Protein AF-A0A517WSB9-F1 (afdb_monomer)

Secondary structure (DSSP, 8-state):
-EEEEETTEEEEESSEE-EEEEE-TT--EEEEE-EEEPPHHHHHHH--SEEE-EES---

Organism: NCBI:txid2527964

Structure (mmCIF, N/CA/C/O backbone):
data_AF-A0A517WSB9-F1
#
_entry.id   AF-A0A517WSB9-F1
#
loop_
_atom_site.group_PDB
_atom_site.id
_atom_site.type_symbol
_atom_site.label_atom_id
_atom_site.label_alt_id
_atom_site.label_comp_id
_atom_site.label_asym_id
_atom_site.label_entity_id
_atom_site.label_seq_id
_atom_site.pdbx_PDB_ins_code
_atom_site.Cartn_x
_atom_site.Cartn_y
_atom_site.Cartn_z
_atom_site.occupancy
_atom_site.B_iso_or_equiv
_atom_site.auth_seq_id
_atom_site.auth_comp_id
_atom_site.auth_asym_id
_atom_site.auth_atom_id
_atom_site.pdbx_PDB_model_num
ATOM 1 N N . MET A 1 1 ? -8.690 12.553 -9.243 1.00 78.31 1 MET A N 1
ATOM 2 C CA . MET A 1 1 ? -7.530 11.667 -9.468 1.00 78.31 1 MET A CA 1
ATOM 3 C C . MET A 1 1 ? -6.794 11.565 -8.149 1.00 78.31 1 MET A C 1
ATOM 5 O O . MET A 1 1 ? -6.521 12.607 -7.565 1.00 78.31 1 MET A O 1
ATOM 9 N N . THR A 1 2 ? -6.559 10.349 -7.666 1.00 91.06 2 THR A N 1
ATOM 10 C CA . THR A 1 2 ? -5.888 10.091 -6.385 1.00 91.06 2 THR A CA 1
ATOM 11 C C . THR A 1 2 ? -4.484 9.577 -6.673 1.00 91.06 2 THR A C 1
ATOM 13 O O . THR A 1 2 ? -4.306 8.768 -7.582 1.00 91.06 2 THR A O 1
ATOM 16 N N . PHE A 1 3 ? -3.494 10.044 -5.919 1.00 92.69 3 PHE A N 1
ATOM 17 C CA . PHE A 1 3 ? -2.108 9.601 -6.037 1.00 92.69 3 PHE A CA 1
ATOM 18 C C . PHE A 1 3 ? -1.602 9.129 -4.681 1.00 92.69 3 PHE A C 1
ATOM 20 O O . PHE A 1 3 ? -1.973 9.692 -3.649 1.00 92.69 3 PHE A O 1
ATOM 27 N N . ALA A 1 4 ? -0.747 8.116 -4.703 1.00 92.44 4 ALA A N 1
ATOM 28 C CA . ALA A 1 4 ? -0.011 7.647 -3.543 1.00 92.44 4 ALA A CA 1
ATOM 29 C C . ALA A 1 4 ? 1.489 7.821 -3.787 1.00 92.44 4 ALA A C 1
ATOM 31 O O . ALA A 1 4 ? 1.943 7.904 -4.932 1.00 92.44 4 ALA A O 1
ATOM 32 N N . ILE A 1 5 ? 2.238 7.924 -2.692 1.00 94.06 5 ILE A N 1
ATOM 33 C CA . ILE A 1 5 ? 3.686 8.090 -2.710 1.00 94.06 5 ILE A CA 1
ATOM 34 C C . ILE A 1 5 ? 4.332 6.959 -1.922 1.00 94.06 5 ILE A C 1
ATOM 36 O O . ILE A 1 5 ? 4.004 6.744 -0.759 1.00 94.06 5 ILE A O 1
ATOM 40 N N . GLU A 1 6 ? 5.276 6.270 -2.555 1.00 92.25 6 GLU A N 1
ATOM 41 C CA . GLU A 1 6 ? 6.129 5.270 -1.916 1.00 92.25 6 GLU A CA 1
ATOM 42 C C . GLU A 1 6 ? 7.578 5.540 -2.331 1.00 92.25 6 GLU A C 1
ATOM 44 O O . GLU A 1 6 ? 7.871 5.713 -3.514 1.00 92.25 6 GLU A O 1
ATOM 49 N N . ARG A 1 7 ? 8.489 5.656 -1.357 1.00 88.19 7 ARG A N 1
ATOM 50 C CA . ARG A 1 7 ? 9.919 5.991 -1.568 1.00 88.19 7 ARG A CA 1
ATOM 51 C C . ARG A 1 7 ? 10.199 7.151 -2.543 1.00 88.19 7 ARG A C 1
ATOM 53 O O . ARG A 1 7 ? 11.192 7.139 -3.264 1.00 88.19 7 ARG A O 1
ATOM 60 N N . GLY A 1 8 ? 9.351 8.177 -2.546 1.00 93.94 8 GLY A N 1
ATOM 61 C CA . GLY A 1 8 ? 9.523 9.349 -3.414 1.00 93.94 8 GLY A CA 1
ATOM 62 C C . GLY A 1 8 ? 8.993 9.173 -4.839 1.00 93.94 8 GLY A C 1
ATOM 63 O O . GLY A 1 8 ? 9.082 10.112 -5.629 1.00 93.94 8 GLY A O 1
ATOM 64 N N . VAL A 1 9 ? 8.412 8.015 -5.163 1.00 93.25 9 VAL A N 1
ATOM 65 C CA . VAL A 1 9 ? 7.736 7.769 -6.436 1.00 93.25 9 VAL A CA 1
ATOM 66 C C . VAL A 1 9 ? 6.240 7.957 -6.261 1.00 93.25 9 VAL A C 1
ATOM 68 O O . VAL A 1 9 ? 5.615 7.334 -5.403 1.00 93.25 9 VAL A O 1
ATOM 71 N N . TRP A 1 10 ? 5.672 8.818 -7.098 1.00 94.19 10 TRP A N 1
ATOM 72 C CA . TRP A 1 10 ? 4.234 9.008 -7.195 1.00 94.19 10 TRP A CA 1
ATOM 73 C C . TRP A 1 10 ? 3.641 8.033 -8.201 1.00 94.19 10 TRP A C 1
ATOM 75 O O . TRP A 1 10 ? 4.122 7.938 -9.330 1.00 94.19 10 TRP A O 1
ATOM 85 N N . TYR A 1 11 ? 2.560 7.367 -7.813 1.00 90.12 11 TYR A N 1
ATOM 86 C CA . TYR A 1 11 ? 1.782 6.515 -8.704 1.00 90.12 11 TYR A CA 1
ATOM 87 C C . TYR A 1 11 ? 0.290 6.806 -8.557 1.00 90.12 11 TYR A C 1
ATOM 89 O O . TYR A 1 11 ? -0.195 7.251 -7.511 1.00 90.12 11 TYR A O 1
ATOM 97 N N . GLN A 1 12 ? -0.438 6.613 -9.654 1.00 90.56 12 GLN A N 1
ATOM 98 C CA . GLN A 1 12 ? -1.868 6.875 -9.700 1.00 90.56 12 GLN A CA 1
ATOM 99 C C . GLN A 1 12 ? -2.637 5.725 -9.048 1.00 90.56 12 GLN A C 1
ATOM 101 O O . GLN A 1 12 ? -2.397 4.560 -9.348 1.00 90.56 12 GLN A O 1
ATOM 106 N N . VAL A 1 13 ? -3.612 6.064 -8.207 1.00 91.50 13 VAL A N 1
ATOM 107 C CA . VAL A 1 13 ? -4.572 5.114 -7.640 1.00 91.50 13 VAL A CA 1
ATOM 108 C C . VAL A 1 13 ? -5.913 5.330 -8.331 1.00 91.50 13 VAL A C 1
ATOM 110 O O . VAL A 1 13 ? -6.592 6.334 -8.100 1.00 91.50 13 VAL A O 1
ATOM 113 N N . SER A 1 14 ? -6.282 4.398 -9.210 1.00 88.19 14 SER A N 1
ATOM 114 C CA . SER A 1 14 ? -7.449 4.551 -10.088 1.00 88.19 14 SER A CA 1
ATOM 115 C C . SER A 1 14 ? -8.788 4.444 -9.356 1.00 88.19 14 SER A C 1
ATOM 117 O O . SER A 1 14 ? -9.686 5.233 -9.637 1.00 88.19 14 SER A O 1
ATOM 119 N N . GLN A 1 15 ? -8.933 3.506 -8.413 1.00 91.50 15 GLN A N 1
ATOM 120 C CA . GLN A 1 15 ? -10.172 3.359 -7.627 1.00 91.50 15 GLN A CA 1
ATOM 121 C C . GLN A 1 15 ? -9.909 3.374 -6.120 1.00 91.50 15 GLN A C 1
ATOM 123 O O . GLN A 1 15 ? -10.630 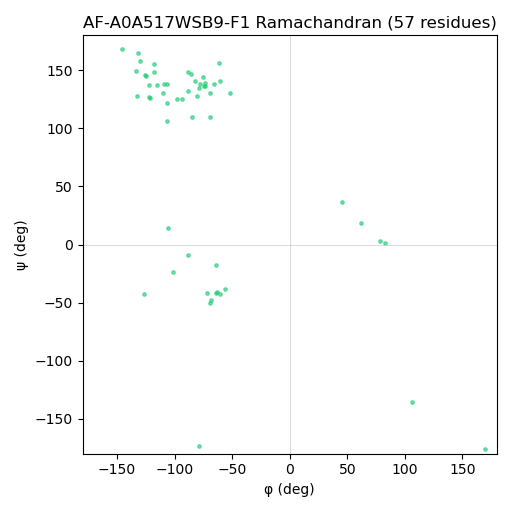4.035 -5.378 1.00 91.50 15 GLN A O 1
ATOM 128 N N . GLY A 1 16 ? -8.866 2.684 -5.657 1.00 92.44 16 GLY A N 1
ATOM 129 C CA . GLY A 1 16 ? -8.498 2.661 -4.244 1.00 92.44 16 GLY A CA 1
ATOM 130 C C . GLY A 1 16 ? -7.443 1.609 -3.926 1.00 92.44 16 GLY A C 1
ATOM 131 O O . GLY A 1 16 ? -6.945 0.922 -4.817 1.00 92.44 16 GLY A O 1
ATOM 132 N N . ILE A 1 17 ? -7.136 1.479 -2.639 1.00 94.38 17 ILE A N 1
ATOM 133 C CA . ILE A 1 17 ? -6.249 0.457 -2.079 1.00 94.38 17 ILE A CA 1
ATOM 134 C C . ILE A 1 17 ? -7.047 -0.323 -1.032 1.00 94.38 17 ILE A C 1
ATOM 136 O O . ILE A 1 17 ? -7.790 0.273 -0.248 1.00 94.38 17 ILE A O 1
ATOM 140 N N . ARG A 1 18 ? -6.915 -1.651 -1.017 1.00 95.38 18 ARG A N 1
ATOM 141 C CA . ARG A 1 18 ? -7.568 -2.509 -0.026 1.00 95.38 18 ARG A CA 1
ATOM 142 C C . ARG A 1 18 ? -6.873 -2.411 1.322 1.00 95.38 18 ARG A C 1
ATOM 144 O O . ARG A 1 18 ? -5.653 -2.507 1.430 1.00 95.38 18 ARG A O 1
ATOM 151 N N . GLY A 1 19 ? -7.686 -2.317 2.362 1.00 95.19 19 GLY A N 1
ATOM 152 C CA .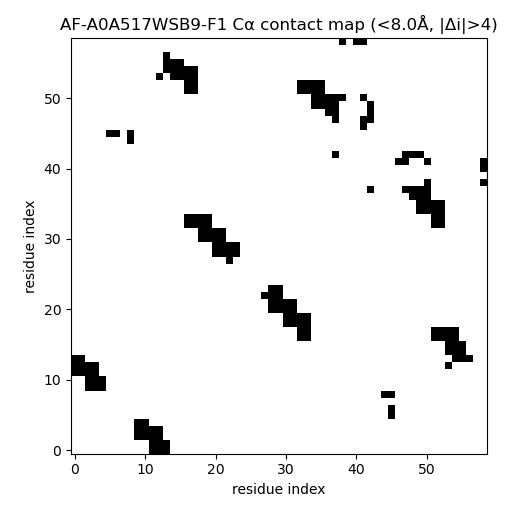 GLY A 1 19 ? -7.233 -2.400 3.737 1.00 95.19 19 GLY A CA 1
ATOM 153 C C . GLY A 1 19 ? -8.264 -3.074 4.625 1.00 95.19 19 GLY A C 1
ATOM 154 O O . GLY A 1 19 ? -9.412 -3.288 4.228 1.00 95.19 19 GLY A O 1
ATOM 155 N N . ILE A 1 20 ? -7.831 -3.406 5.832 1.00 96.44 20 ILE A N 1
ATOM 156 C CA . ILE A 1 20 ? -8.677 -3.895 6.913 1.00 96.44 20 ILE A CA 1
ATOM 157 C C . ILE A 1 20 ? -8.782 -2.817 7.986 1.00 96.44 20 ILE A C 1
ATOM 159 O O . ILE A 1 20 ? -7.794 -2.159 8.319 1.00 96.44 20 ILE A O 1
ATOM 163 N N . VAL A 1 21 ? -9.990 -2.642 8.517 1.00 97.06 21 VAL A N 1
ATOM 164 C CA . VAL A 1 21 ? -10.229 -1.782 9.675 1.00 97.06 21 VAL A CA 1
ATOM 165 C C . VAL A 1 21 ? -10.164 -2.651 10.921 1.00 97.06 21 VAL A C 1
ATOM 167 O O . VAL A 1 21 ? -10.871 -3.655 11.015 1.00 97.06 21 VAL A O 1
ATOM 170 N N . VAL A 1 22 ? -9.312 -2.269 11.863 1.00 96.56 22 VAL A N 1
ATOM 171 C CA . VAL A 1 22 ? -9.144 -2.940 13.152 1.00 96.56 22 VAL A CA 1
ATOM 172 C C . VAL A 1 22 ? -9.437 -1.924 14.249 1.00 96.56 22 VAL A C 1
ATOM 174 O O . VAL A 1 22 ? -8.864 -0.837 14.246 1.00 96.56 22 VAL A O 1
ATOM 177 N N . GLY A 1 23 ? -10.346 -2.265 15.161 1.00 96.50 23 GLY A N 1
ATOM 178 C CA . GLY A 1 23 ? -10.610 -1.468 16.358 1.00 96.50 23 GLY A CA 1
ATOM 179 C C . GLY A 1 23 ? -9.601 -1.781 17.463 1.00 96.50 23 GLY A C 1
ATOM 180 O O . GLY A 1 23 ? -9.237 -2.945 17.644 1.00 96.50 23 GLY A O 1
ATOM 181 N N . ASP A 1 24 ? -9.155 -0.768 18.206 1.00 95.19 24 ASP A N 1
ATOM 182 C CA . ASP A 1 24 ? -8.449 -0.990 19.473 1.00 95.19 24 ASP A CA 1
ATOM 183 C C . ASP A 1 24 ? -9.424 -1.308 20.627 1.00 95.19 24 ASP A C 1
ATOM 185 O O . ASP A 1 24 ? -10.628 -1.475 20.435 1.00 95.19 24 ASP A O 1
ATOM 189 N N . GLN A 1 25 ? -8.904 -1.390 21.856 1.00 95.06 25 GLN A N 1
ATOM 190 C CA . GLN A 1 25 ? -9.705 -1.663 23.060 1.00 95.06 25 GLN A CA 1
ATOM 191 C C . GLN A 1 25 ? -10.741 -0.570 23.379 1.00 95.06 25 GLN A C 1
ATOM 193 O O . GLN A 1 25 ? -11.660 -0.821 24.154 1.00 95.06 25 GLN A O 1
ATOM 198 N N . ASN A 1 26 ? -10.589 0.623 22.803 1.00 96.12 26 ASN A N 1
ATOM 199 C CA . ASN A 1 26 ? -11.504 1.754 22.938 1.00 96.12 26 ASN A CA 1
ATOM 200 C C . ASN A 1 26 ? -12.344 1.960 21.661 1.00 96.12 26 ASN A C 1
ATOM 202 O O . ASN A 1 26 ? -12.928 3.027 21.492 1.00 96.12 26 ASN A O 1
ATOM 206 N N . GLU A 1 27 ? -12.372 0.974 20.756 1.00 90.81 27 GLU A N 1
ATOM 207 C CA . GLU A 1 27 ? -13.059 1.019 19.459 1.00 90.81 27 GLU A CA 1
ATOM 208 C C . GLU A 1 27 ? -12.539 2.102 18.491 1.00 90.81 27 GLU A C 1
ATOM 210 O O . GLU A 1 27 ? -13.200 2.426 17.501 1.00 90.81 27 GLU A O 1
ATOM 215 N N . ASN A 1 28 ? -11.329 2.637 18.707 1.00 96.56 28 ASN A N 1
ATOM 216 C CA . ASN A 1 28 ? -10.723 3.557 17.745 1.00 96.56 28 ASN A CA 1
ATOM 217 C C . ASN A 1 28 ? -10.348 2.799 16.463 1.00 96.56 28 ASN A C 1
ATOM 219 O O . ASN A 1 28 ? -9.674 1.766 16.546 1.00 96.56 28 ASN A O 1
ATOM 223 N N . PRO A 1 29 ? -10.730 3.297 15.273 1.00 96.81 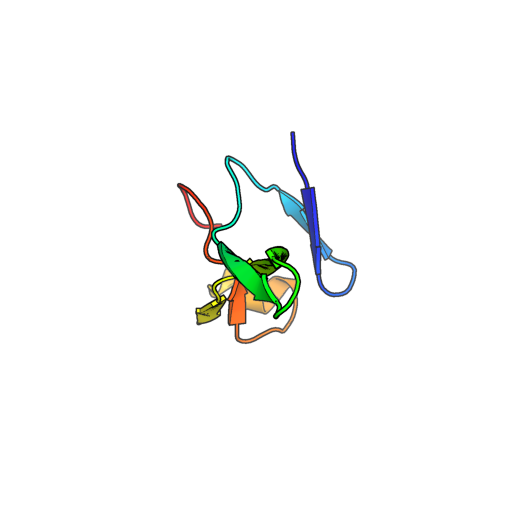29 PRO A N 1
ATOM 224 C CA . PRO A 1 29 ? -10.449 2.611 14.023 1.00 96.81 29 PRO A CA 1
ATOM 225 C C . PRO A 1 29 ? -9.009 2.854 13.554 1.00 96.81 29 PRO A C 1
ATOM 227 O O . PRO A 1 29 ? -8.579 3.992 13.367 1.00 96.81 29 PRO A O 1
ATOM 230 N N . TYR A 1 30 ? -8.297 1.769 13.261 1.00 96.75 30 TYR A N 1
ATOM 231 C CA . TYR A 1 30 ? -7.009 1.767 12.571 1.00 96.75 30 TYR A CA 1
ATOM 232 C C . TYR A 1 30 ? -7.151 1.069 11.224 1.00 96.75 30 TYR A C 1
ATOM 234 O O . TYR A 1 30 ? -7.784 0.019 11.125 1.00 96.75 3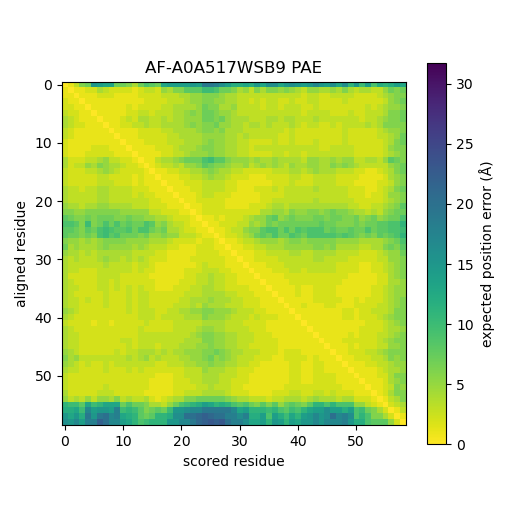0 TYR A O 1
ATOM 242 N N . VAL A 1 31 ? -6.552 1.640 10.179 1.00 95.50 31 VAL A N 1
ATOM 243 C CA . VAL A 1 31 ? -6.568 1.055 8.834 1.00 95.50 31 VAL A CA 1
ATOM 244 C C . VAL A 1 31 ? -5.195 0.481 8.522 1.00 95.50 31 VAL A C 1
ATOM 246 O O . VAL A 1 31 ? -4.204 1.209 8.509 1.00 95.50 31 VAL A O 1
ATOM 249 N N . TYR A 1 32 ? -5.151 -0.815 8.226 1.00 95.88 32 TYR A N 1
ATOM 250 C CA . TYR A 1 32 ? -3.955 -1.499 7.739 1.00 95.88 32 TYR A CA 1
ATOM 251 C C . TYR A 1 32 ? -4.144 -1.877 6.276 1.00 95.88 32 TYR A C 1
ATOM 253 O O . TYR A 1 32 ? -5.164 -2.463 5.916 1.00 95.88 32 TYR A O 1
ATOM 261 N N . LEU A 1 33 ? -3.167 -1.554 5.431 1.00 95.19 33 LEU A N 1
ATOM 262 C CA . LEU A 1 33 ? -3.203 -1.930 4.019 1.00 95.19 33 LEU A CA 1
ATOM 263 C C . LEU A 1 33 ? -2.925 -3.425 3.860 1.00 95.19 33 LEU A C 1
ATOM 265 O O . LEU A 1 33 ? -2.047 -3.978 4.525 1.00 95.19 33 LEU A O 1
ATOM 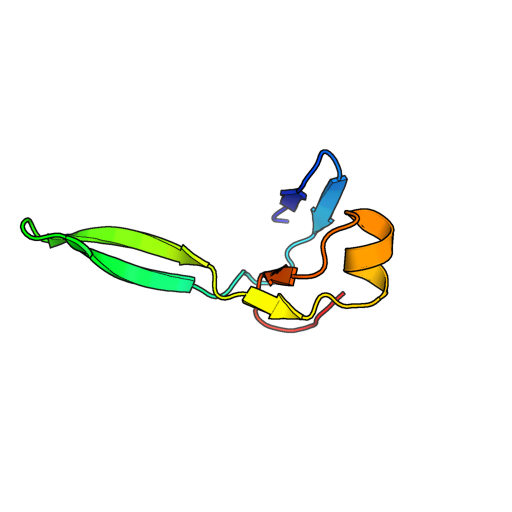269 N N . LEU A 1 34 ? -3.663 -4.069 2.959 1.00 96.31 34 LEU A N 1
ATOM 270 C CA . LEU A 1 34 ? -3.309 -5.405 2.497 1.00 96.31 34 LEU A CA 1
ATOM 271 C C . LEU A 1 34 ? -2.175 -5.283 1.485 1.00 96.31 34 LEU A C 1
ATOM 273 O O . LEU A 1 34 ? -2.210 -4.402 0.625 1.00 96.31 34 LEU A O 1
ATOM 277 N N . LEU A 1 35 ? -1.195 -6.177 1.591 1.00 96.06 35 LEU A N 1
ATOM 278 C CA . LEU A 1 35 ? -0.048 -6.227 0.697 1.00 96.06 35 LEU A CA 1
ATOM 279 C C . LEU A 1 35 ? -0.020 -7.550 -0.064 1.00 96.06 35 LEU A C 1
ATOM 281 O O . LEU A 1 35 ? -0.409 -8.591 0.471 1.00 96.06 35 LEU A O 1
ATOM 285 N N . GLU A 1 36 ? 0.496 -7.507 -1.282 1.00 95.81 36 GLU A N 1
ATOM 286 C CA . GLU A 1 36 ? 0.777 -8.672 -2.118 1.00 95.81 36 GLU A CA 1
ATOM 287 C C . GLU A 1 36 ? 2.194 -8.579 -2.707 1.00 95.81 36 GLU A C 1
ATOM 289 O O . GLU A 1 36 ? 2.820 -7.516 -2.613 1.00 95.81 36 GLU A O 1
ATOM 294 N N . PRO A 1 37 ? 2.760 -9.674 -3.253 1.00 96.94 37 PRO A N 1
ATOM 295 C CA . PRO A 1 37 ? 4.024 -9.601 -3.977 1.00 96.94 37 PRO A CA 1
ATOM 296 C C . PRO A 1 37 ? 3.967 -8.521 -5.058 1.00 96.94 37 PRO A C 1
ATOM 298 O O . PRO A 1 37 ? 3.021 -8.486 -5.840 1.00 96.94 37 PRO A O 1
ATOM 301 N N . ALA A 1 38 ? 4.980 -7.656 -5.091 1.00 95.06 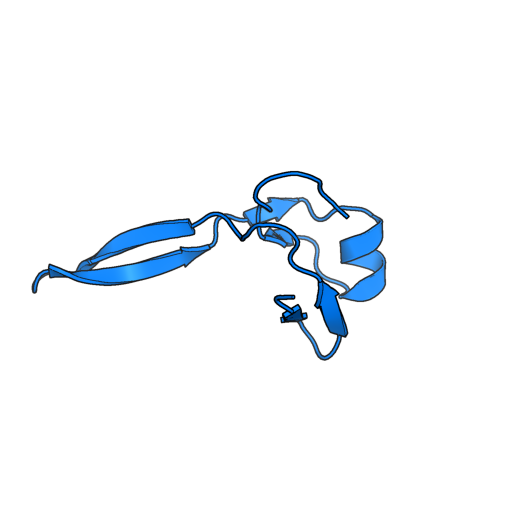38 ALA A N 1
ATOM 302 C CA . ALA A 1 38 ? 5.011 -6.533 -6.016 1.00 95.06 38 ALA A CA 1
ATOM 303 C C . ALA A 1 38 ? 4.981 -7.003 -7.475 1.00 95.06 38 ALA A C 1
ATOM 305 O O . ALA A 1 38 ? 5.669 -7.960 -7.853 1.00 95.06 38 ALA A O 1
ATOM 306 N N . SER A 1 39 ? 4.235 -6.276 -8.306 1.00 93.25 39 SER A N 1
ATOM 307 C CA . SER A 1 39 ?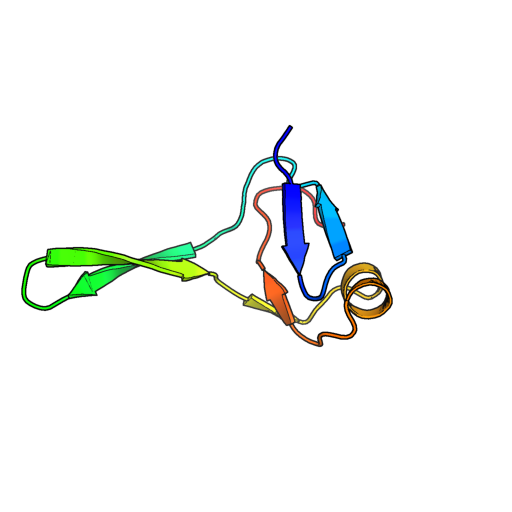 4.315 -6.392 -9.753 1.00 93.25 39 SER A CA 1
ATOM 308 C C . SER A 1 39 ? 5.729 -6.023 -10.211 1.00 93.25 39 SER A C 1
ATOM 310 O O . SER A 1 39 ? 6.461 -5.276 -9.549 1.00 93.25 39 SER A O 1
ATOM 312 N N . HIS A 1 40 ? 6.136 -6.522 -11.381 1.00 93.75 40 HIS A N 1
ATOM 313 C CA . HIS A 1 40 ? 7.438 -6.161 -11.944 1.00 93.75 40 HIS A CA 1
ATOM 314 C C . HIS A 1 40 ? 7.575 -4.637 -12.105 1.00 93.75 40 HIS A C 1
ATOM 316 O O . HIS A 1 40 ? 8.636 -4.076 -11.837 1.00 93.75 40 HIS A O 1
ATOM 322 N N . TYR A 1 41 ? 6.501 -3.952 -12.508 1.00 90.75 41 TYR A N 1
ATOM 323 C CA . TYR A 1 41 ? 6.510 -2.505 -12.699 1.00 90.75 41 TYR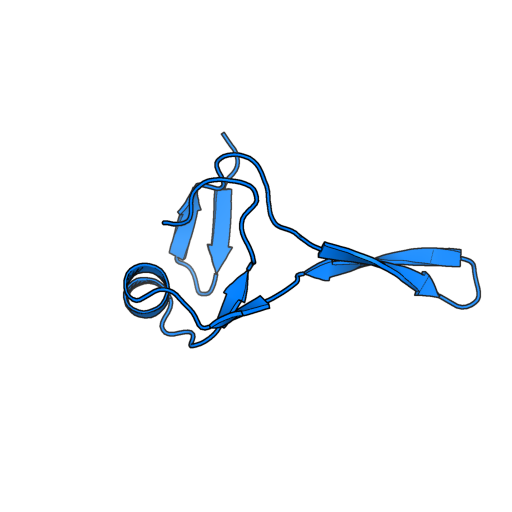 A CA 1
ATOM 324 C C . TYR A 1 41 ? 6.657 -1.758 -11.371 1.00 90.75 41 TYR A C 1
ATOM 326 O O . TYR A 1 41 ? 7.535 -0.901 -11.239 1.00 90.75 41 TYR A O 1
ATOM 334 N N . TYR A 1 42 ? 5.866 -2.128 -10.362 1.00 93.31 42 TYR A N 1
ATOM 335 C CA . TYR A 1 42 ? 5.948 -1.520 -9.036 1.00 93.31 42 TYR A CA 1
ATOM 336 C C . TYR A 1 42 ? 7.321 -1.725 -8.396 1.00 93.31 42 TYR A C 1
ATOM 338 O O . TYR A 1 42 ? 7.898 -0.784 -7.840 1.00 93.31 42 TYR A O 1
ATOM 346 N N . GLN A 1 43 ? 7.881 -2.931 -8.519 1.00 95.44 43 GLN A N 1
ATOM 347 C CA . GLN A 1 43 ? 9.211 -3.244 -8.012 1.00 95.44 43 GLN A CA 1
ATOM 348 C C . GLN A 1 43 ? 10.297 -2.430 -8.726 1.00 95.44 43 GLN A C 1
ATOM 350 O O . GLN A 1 43 ? 11.196 -1.916 -8.065 1.00 95.44 43 GLN A O 1
ATOM 355 N N . VAL A 1 44 ? 10.220 -2.268 -10.051 1.00 95.25 44 VAL A N 1
ATOM 356 C CA . VAL A 1 44 ? 11.169 -1.431 -10.809 1.00 95.25 44 VAL A CA 1
ATOM 357 C C . VAL A 1 44 ? 11.075 0.035 -10.388 1.00 95.25 44 VAL A C 1
ATOM 359 O O . VAL A 1 44 ? 12.102 0.696 -10.245 1.00 95.25 44 VAL A O 1
ATOM 362 N N . MET A 1 45 ? 9.862 0.543 -10.164 1.00 94.00 45 MET A N 1
ATOM 363 C CA . MET A 1 45 ? 9.650 1.931 -9.756 1.00 94.00 45 MET A CA 1
ATOM 364 C C . MET A 1 45 ? 10.135 2.209 -8.331 1.00 94.00 45 MET A C 1
ATOM 366 O O . MET A 1 45 ? 10.846 3.180 -8.095 1.00 94.00 45 MET A O 1
ATOM 370 N N . THR A 1 46 ? 9.730 1.382 -7.369 1.00 94.19 46 THR A N 1
ATOM 371 C CA . THR A 1 46 ? 9.886 1.683 -5.934 1.00 94.19 46 THR A CA 1
ATOM 372 C C . THR A 1 46 ? 11.066 0.949 -5.291 1.00 94.19 46 THR A C 1
ATOM 374 O O . THR A 1 46 ? 11.611 1.391 -4.273 1.00 94.19 46 THR A O 1
ATOM 377 N N . GLY A 1 47 ? 11.489 -0.173 -5.875 1.00 94.31 47 GLY A N 1
ATOM 378 C CA . GLY A 1 47 ? 12.466 -1.098 -5.306 1.00 94.31 47 GLY A CA 1
ATOM 379 C C . GLY A 1 47 ? 11.905 -2.033 -4.228 1.00 94.31 47 GLY A C 1
ATOM 380 O O . GLY A 1 47 ? 12.682 -2.788 -3.647 1.00 94.31 47 GLY A O 1
ATOM 381 N N . TYR A 1 48 ? 10.600 -1.996 -3.930 1.00 94.31 48 TYR A N 1
ATOM 382 C CA . TYR A 1 48 ? 9.982 -2.876 -2.932 1.00 94.31 48 TYR A CA 1
ATOM 383 C C . TYR A 1 48 ? 9.501 -4.203 -3.523 1.00 94.31 48 TYR A C 1
ATOM 385 O O . TYR A 1 48 ? 9.065 -4.279 -4.666 1.00 94.31 48 TYR A O 1
ATOM 393 N N . HIS A 1 49 ? 9.553 -5.252 -2.699 1.00 96.06 49 HIS A N 1
ATOM 394 C CA . HIS A 1 49 ? 9.063 -6.594 -3.038 1.00 96.06 49 HIS A CA 1
ATOM 395 C C . HIS A 1 49 ? 7.581 -6.813 -2.719 1.00 96.06 49 HIS A C 1
ATOM 397 O O . HIS A 1 49 ? 7.033 -7.852 -3.078 1.00 96.06 49 HIS A O 1
ATOM 403 N N . LEU A 1 50 ? 6.953 -5.869 -2.022 1.00 95.81 50 LEU A N 1
ATOM 404 C CA . LEU A 1 50 ? 5.535 -5.887 -1.693 1.00 95.81 50 LEU A CA 1
ATOM 405 C C . LEU A 1 50 ? 4.896 -4.598 -2.191 1.00 95.81 50 LEU A C 1
ATOM 407 O O . LEU A 1 50 ? 5.519 -3.535 -2.129 1.00 95.81 50 LEU A O 1
ATOM 411 N N . GLU A 1 51 ? 3.651 -4.701 -2.630 1.00 95.00 51 GLU A N 1
ATOM 412 C CA . GLU A 1 51 ? 2.840 -3.562 -3.041 1.00 95.00 51 GLU A CA 1
ATOM 413 C C . GLU A 1 51 ? 1.463 -3.593 -2.372 1.00 95.00 51 GLU A C 1
ATOM 415 O O . GLU A 1 51 ? 1.024 -4.657 -1.921 1.00 95.00 51 GLU A O 1
ATOM 420 N N . PRO A 1 52 ? 0.773 -2.444 -2.272 1.00 95.25 52 PRO A N 1
ATOM 421 C CA . PRO A 1 52 ? -0.598 -2.412 -1.796 1.00 95.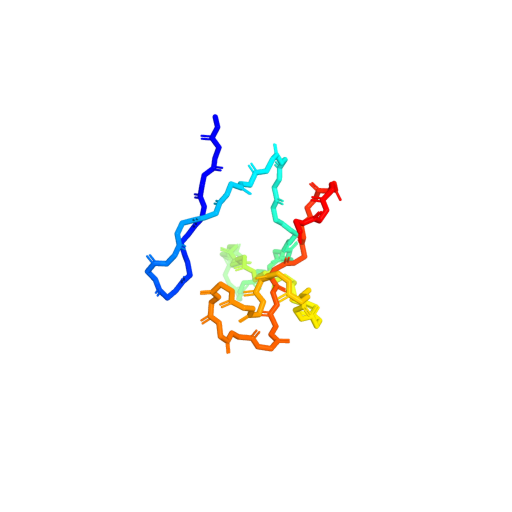25 52 PRO A CA 1
ATOM 422 C C . PRO A 1 52 ? -1.536 -3.123 -2.768 1.00 95.25 52 PRO A C 1
ATOM 424 O O . PRO A 1 52 ? -1.469 -2.897 -3.972 1.00 95.25 52 PRO A O 1
ATOM 427 N N . VAL A 1 53 ? -2.479 -3.901 -2.241 1.00 94.88 53 VAL A N 1
ATOM 428 C CA . VAL A 1 53 ? -3.500 -4.538 -3.079 1.00 94.88 53 VAL A CA 1
ATOM 429 C C . VAL A 1 53 ? -4.438 -3.466 -3.631 1.00 94.88 53 VAL A C 1
ATOM 431 O O . VAL A 1 53 ? -5.239 -2.877 -2.893 1.00 94.88 53 VAL A O 1
ATOM 434 N N . PHE A 1 54 ? -4.364 -3.208 -4.932 1.00 92.81 54 PHE A N 1
ATOM 435 C CA . PHE A 1 54 ? -5.188 -2.198 -5.591 1.00 92.81 54 PHE A CA 1
ATOM 436 C C . PHE A 1 54 ? -6.633 -2.674 -5.785 1.00 92.81 54 PHE A C 1
ATOM 438 O O . PHE A 1 54 ? -6.923 -3.847 -6.023 1.00 92.81 54 PHE A O 1
ATOM 445 N N . TRP A 1 55 ? -7.587 -1.750 -5.665 1.00 88.62 55 TRP A N 1
ATOM 446 C CA . TRP A 1 55 ? -8.974 -2.015 -6.034 1.00 88.62 55 TRP A CA 1
ATOM 447 C C . TRP A 1 55 ? -9.147 -1.763 -7.537 1.00 88.62 55 TRP A C 1
ATOM 449 O O . TRP A 1 55 ? -9.094 -0.617 -7.977 1.00 88.62 55 TRP A O 1
ATOM 459 N N . GLY A 1 56 ? -9.346 -2.825 -8.322 1.00 78.75 56 GLY A N 1
ATOM 460 C CA . GLY A 1 56 ? -9.512 -2.738 -9.777 1.00 78.75 56 GLY A CA 1
ATOM 461 C C . GLY A 1 56 ? -8.278 -3.220 -10.542 1.00 78.75 56 GLY A C 1
ATOM 462 O O . GLY A 1 56 ? -7.749 -4.279 -10.225 1.00 78.75 56 GLY A O 1
ATOM 463 N N . GLU A 1 57 ? -7.865 -2.476 -11.572 1.00 65.44 57 GLU A N 1
ATOM 464 C CA . GLU A 1 57 ? -6.680 -2.811 -12.372 1.00 65.44 57 GLU A CA 1
ATOM 465 C C . GLU A 1 57 ? -5.379 -2.521 -11.616 1.00 65.44 57 GLU A C 1
ATOM 467 O O . GLU A 1 57 ? -5.222 -1.472 -10.986 1.00 65.44 57 GLU A O 1
ATOM 472 N N . GLN A 1 58 ? -4.459 -3.476 -11.714 1.00 62.28 58 GLN A N 1
ATOM 473 C CA . GLN A 1 58 ? -3.089 -3.419 -11.216 1.00 62.28 58 GLN A CA 1
ATOM 474 C C . GLN A 1 58 ? -2.201 -2.746 -12.277 1.00 62.28 58 GLN A C 1
ATOM 476 O O . GLN A 1 58 ? -2.482 -2.871 -13.472 1.00 62.28 58 GLN A O 1
ATOM 481 N N . ILE A 1 59 ? -1.177 -2.005 -11.845 1.00 59.41 59 ILE A N 1
ATOM 482 C CA . ILE A 1 59 ? -0.279 -1.238 -12.730 1.00 59.41 59 ILE A CA 1
ATOM 483 C C . ILE A 1 59 ? 0.862 -2.120 -13.250 1.00 59.41 59 ILE A C 1
ATOM 485 O O . ILE A 1 59 ? 1.512 -2.807 -12.420 1.00 59.41 59 ILE A O 1
#

Radius of gyration: 13.07 Å; Cα contacts (8 Å, |Δi|>4): 93; chains: 1; bounding box: 26×21×36 Å

pLDDT: mean 91.92, std 7.73, range [59.41, 97.06]

Sequence (59 aa):
MTFAIERGVWYQVSQGIRGIVVGDQNENPYVYLLLEPASHYYQVMTGYHLEPVFWGEQI

Mean predicted aligned error: 3.78 Å

Solvent-accessible surface area (backbone atoms only — not comparable to full-atom values): 3709 Å² total; per-residue (Å²): 139,49,73,48,74,48,93,87,42,77,46,81,42,92,74,42,68,42,61,49,80,46,63,52,100,83,63,52,80,41,80,45,73,40,70,41,76,34,44,72,58,50,23,70,70,56,70,40,70,58,34,70,36,53,44,74,82,79,112

Foldseek 3Di:
DDWDDAQRDIDDQPDAFDWDWDADPVGDTDTDFDKDQDDPVRCVRRVDRIDTHGDDDDD